Protein AF-A0A0R3PFN5-F1 (afdb_monomer_lite)

Foldseek 3Di:
DPPDVLVVLCPPPPRCNHVVNVVVVLVVLLVVCPDPVNCVPVVSVVSNVVVVVPVVVVVD

Secondary structure (DSSP, 8-state):
----HHHHHHH-TTSTTSHHHHHHHHHHHHHHTTSHHHHTSHHHHHHHHHHHHHHHTS--

Radius of gyration: 14.88 Å; chains: 1; bounding box: 41×27×34 Å

Sequence (60 aa):
MVESGLVGHLLDPRSPLNIESLLDAITALLIDCKIPSLMRIKSIDSFITRCKFKIRCSLY

Structure (mmCIF, N/CA/C/O backbone):
data_AF-A0A0R3PFN5-F1
#
_entry.id   AF-A0A0R3PFN5-F1
#
loop_
_atom_site.group_PDB
_atom_site.id
_atom_site.type_symbol
_atom_site.label_atom_id
_atom_site.label_alt_id
_atom_site.label_comp_id
_atom_site.label_asym_id
_atom_site.label_entity_id
_atom_site.label_seq_id
_atom_site.pdbx_PDB_ins_code
_atom_site.Cartn_x
_atom_site.Cartn_y
_atom_site.Cartn_z
_atom_site.occupancy
_atom_site.B_iso_or_equiv
_atom_site.auth_seq_id
_atom_site.auth_comp_id
_atom_site.auth_asym_id
_atom_site.auth_atom_id
_atom_site.pdbx_PDB_model_num
ATOM 1 N N . MET A 1 1 ? 26.086 -6.622 -14.112 1.00 47.03 1 MET A N 1
ATOM 2 C CA . MET A 1 1 ? 25.279 -6.406 -12.894 1.00 47.03 1 MET A CA 1
ATOM 3 C C . MET A 1 1 ? 23.835 -6.581 -13.312 1.00 47.03 1 MET A C 1
ATOM 5 O O . MET A 1 1 ? 23.367 -5.783 -14.107 1.00 47.03 1 MET A O 1
ATOM 9 N N . VAL A 1 2 ? 23.184 -7.679 -12.922 1.00 53.94 2 VAL A N 1
ATOM 10 C CA . VAL A 1 2 ? 21.749 -7.846 -13.184 1.00 53.94 2 VAL A CA 1
ATOM 11 C C . VAL A 1 2 ? 21.057 -6.931 -12.186 1.00 53.94 2 VAL A C 1
ATOM 13 O O . VAL A 1 2 ? 21.008 -7.261 -11.004 1.00 53.94 2 VAL A O 1
ATOM 16 N N . GLU A 1 3 ? 20.611 -5.752 -12.620 1.00 57.66 3 GLU A N 1
ATOM 17 C CA . GLU A 1 3 ? 19.570 -5.063 -11.863 1.00 57.66 3 GLU A CA 1
ATOM 18 C C . GLU A 1 3 ? 18.419 -6.055 -11.736 1.00 57.66 3 GLU A C 1
ATOM 20 O O . GLU A 1 3 ? 17.906 -6.563 -12.735 1.00 57.66 3 GLU A O 1
ATOM 25 N N . SER A 1 4 ? 18.100 -6.426 -10.498 1.00 72.38 4 SER A N 1
ATOM 26 C CA . SER A 1 4 ? 17.006 -7.332 -10.181 1.00 72.38 4 SER A CA 1
ATOM 27 C C . SER A 1 4 ? 15.780 -6.886 -10.974 1.00 72.38 4 SER A C 1
ATOM 29 O O . SER A 1 4 ? 15.452 -5.705 -10.915 1.00 72.38 4 SER A O 1
ATOM 31 N N . GLY A 1 5 ? 15.091 -7.782 -11.692 1.00 82.25 5 GLY A N 1
ATOM 32 C CA . GLY A 1 5 ? 13.942 -7.402 -12.538 1.00 82.25 5 GLY A CA 1
ATOM 33 C C . GLY A 1 5 ? 12.894 -6.543 -11.811 1.00 82.25 5 GLY A C 1
ATOM 34 O O . GLY A 1 5 ? 12.230 -5.712 -12.420 1.00 82.25 5 GLY A O 1
ATOM 35 N N . LEU A 1 6 ? 12.831 -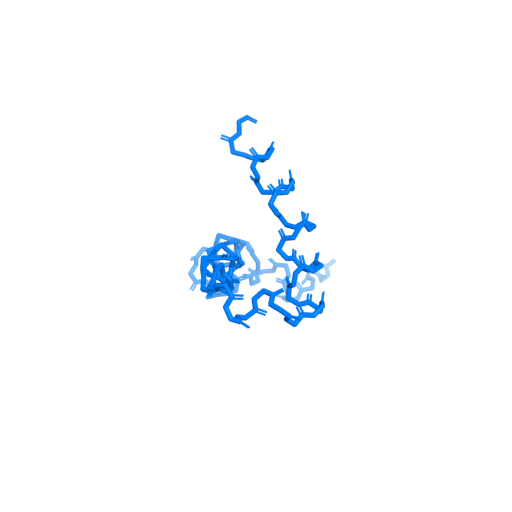6.662 -10.481 1.00 88.81 6 LEU A N 1
ATOM 36 C CA . LEU A 1 6 ? 12.076 -5.779 -9.598 1.00 88.81 6 LEU A CA 1
ATOM 37 C C . LEU A 1 6 ? 12.433 -4.289 -9.741 1.00 88.81 6 LEU A C 1
ATOM 39 O O . LEU A 1 6 ? 11.528 -3.473 -9.829 1.00 88.81 6 LEU A O 1
ATOM 43 N N . VAL A 1 7 ? 13.717 -3.921 -9.767 1.00 92.25 7 VAL A N 1
ATOM 44 C CA . VAL A 1 7 ? 14.147 -2.517 -9.886 1.00 92.25 7 VAL A CA 1
ATOM 45 C C . VAL A 1 7 ? 13.666 -1.927 -11.209 1.00 92.25 7 VAL A C 1
ATOM 47 O O . V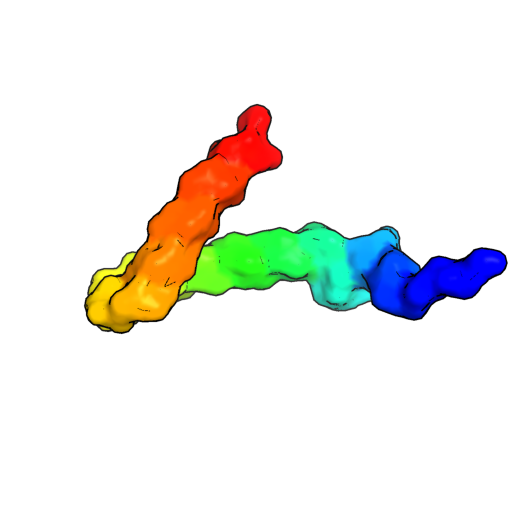AL A 1 7 ? 13.108 -0.834 -11.216 1.00 92.25 7 VAL A O 1
ATOM 50 N N . GLY A 1 8 ? 13.752 -2.699 -12.297 1.00 91.81 8 GLY A N 1
ATOM 51 C CA . GLY A 1 8 ? 13.178 -2.312 -13.587 1.00 91.81 8 GLY A CA 1
ATOM 52 C C . GLY A 1 8 ? 11.675 -2.029 -13.500 1.00 91.81 8 GLY A C 1
ATOM 53 O O . GLY A 1 8 ? 11.219 -0.999 -13.983 1.00 91.81 8 GLY A O 1
ATOM 54 N N . HIS A 1 9 ? 10.907 -2.878 -12.810 1.00 93.69 9 HIS A N 1
ATOM 55 C CA . HIS A 1 9 ? 9.470 -2.658 -12.602 1.00 93.69 9 HIS A CA 1
ATOM 56 C C . HIS A 1 9 ? 9.134 -1.478 -11.683 1.00 93.69 9 HIS A C 1
ATOM 58 O O . HIS A 1 9 ? 8.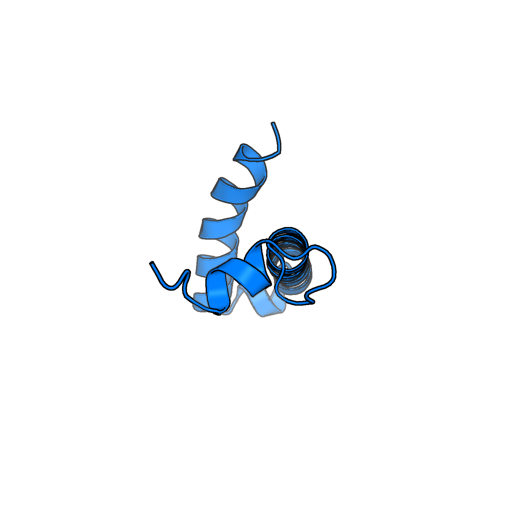061 -0.898 -11.835 1.00 93.69 9 HIS A O 1
ATOM 64 N N . LEU A 1 10 ? 10.001 -1.145 -10.726 1.00 94.75 10 LEU A N 1
ATOM 65 C CA . LEU A 1 10 ? 9.803 -0.006 -9.826 1.00 94.75 10 LEU A CA 1
ATOM 66 C C . LEU A 1 10 ? 10.066 1.329 -10.537 1.00 94.75 10 LEU A C 1
ATOM 68 O O . LEU A 1 10 ? 9.404 2.320 -10.231 1.00 94.75 10 LEU A O 1
ATOM 72 N N . LEU A 1 11 ? 11.026 1.347 -11.468 1.00 93.94 11 LEU A N 1
ATOM 73 C CA . LEU A 1 11 ? 11.448 2.545 -12.197 1.00 93.94 11 LEU A CA 1
ATOM 74 C C . LEU A 1 11 ? 10.701 2.758 -13.521 1.00 93.94 11 LEU A C 1
ATOM 76 O O . LEU A 1 11 ? 10.665 3.885 -14.008 1.00 93.94 11 LEU A O 1
ATOM 80 N N . ASP A 1 12 ? 10.111 1.715 -14.113 1.00 94.31 12 ASP A N 1
ATOM 81 C CA . ASP A 1 12 ? 9.311 1.844 -15.334 1.00 94.31 12 ASP A CA 1
ATOM 82 C C . ASP A 1 12 ? 7.971 2.544 -15.036 1.00 94.31 12 ASP A C 1
ATOM 84 O O . ASP A 1 12 ? 7.105 1.940 -14.405 1.00 94.31 12 ASP A O 1
ATOM 88 N N . PRO A 1 13 ? 7.723 3.772 -15.531 1.00 92.94 13 PRO A N 1
ATOM 89 C CA . PRO A 1 13 ? 6.482 4.499 -15.264 1.00 92.94 13 PRO A CA 1
ATOM 90 C C . PRO A 1 13 ? 5.238 3.824 -15.862 1.00 92.94 13 PRO A C 1
ATOM 92 O O . PRO A 1 13 ? 4.120 4.144 -15.472 1.00 92.94 13 PRO A O 1
ATOM 95 N N . ARG A 1 14 ? 5.394 2.882 -16.799 1.00 94.56 14 ARG A N 1
ATOM 96 C CA . ARG A 1 14 ? 4.274 2.112 -17.366 1.00 94.56 14 ARG A CA 1
ATOM 97 C C . ARG A 1 14 ? 3.959 0.855 -16.565 1.00 94.56 14 ARG A C 1
ATOM 99 O O . ARG A 1 14 ? 2.910 0.246 -16.772 1.00 94.56 14 ARG A O 1
ATOM 106 N N . SER A 1 15 ? 4.856 0.459 -15.668 1.00 94.56 15 SER A N 1
ATOM 107 C CA . SER A 1 15 ? 4.638 -0.664 -14.772 1.00 94.56 15 SER A CA 1
ATOM 108 C C . SER A 1 15 ? 3.551 -0.304 -13.756 1.00 94.56 15 SER A C 1
ATOM 110 O O . SER A 1 15 ? 3.655 0.730 -13.099 1.00 94.56 15 SER A O 1
ATOM 112 N N . PRO A 1 16 ? 2.547 -1.167 -13.531 1.00 92.88 16 PRO A N 1
ATOM 113 C CA . PRO A 1 16 ? 1.567 -0.956 -12.464 1.00 92.88 16 PRO A CA 1
ATOM 114 C C . PRO A 1 16 ? 2.188 -1.070 -11.061 1.00 92.88 16 PRO A C 1
ATOM 116 O O . PRO A 1 16 ? 1.553 -0.727 -10.070 1.00 92.88 16 PRO A O 1
ATOM 119 N N . LEU A 1 17 ? 3.420 -1.583 -10.971 1.00 94.62 17 LEU A N 1
ATOM 120 C CA . LEU A 1 17 ? 4.203 -1.681 -9.740 1.00 94.62 17 LEU A CA 1
ATOM 121 C C . LEU A 1 17 ? 5.217 -0.541 -9.601 1.00 94.62 17 LEU A C 1
ATOM 123 O O . LEU A 1 17 ? 6.099 -0.630 -8.750 1.00 94.62 17 LEU A O 1
ATOM 127 N N . ASN A 1 18 ? 5.132 0.502 -10.430 1.00 94.94 18 ASN A N 1
ATOM 128 C CA . ASN A 1 18 ? 6.018 1.650 -10.299 1.00 94.94 18 ASN A CA 1
ATOM 129 C C . ASN A 1 18 ? 5.852 2.327 -8.924 1.00 94.94 18 ASN A C 1
ATOM 131 O O . ASN A 1 18 ? 4.836 2.162 -8.240 1.00 94.94 18 ASN A O 1
ATOM 135 N N . ILE A 1 19 ? 6.864 3.090 -8.510 1.00 93.88 19 ILE A N 1
ATOM 136 C CA . ILE A 1 19 ? 6.892 3.713 -7.177 1.00 93.88 19 ILE A CA 1
ATOM 137 C C . ILE A 1 19 ? 5.657 4.593 -6.920 1.00 93.88 19 ILE A C 1
ATOM 139 O O . ILE A 1 19 ? 5.108 4.545 -5.820 1.00 93.88 19 ILE A O 1
ATOM 143 N N . GLU A 1 20 ? 5.191 5.350 -7.914 1.00 93.69 20 GLU A N 1
ATOM 144 C CA . GLU A 1 20 ? 4.017 6.226 -7.779 1.00 93.69 20 GLU A CA 1
ATOM 145 C C . GLU A 1 20 ? 2.741 5.419 -7.512 1.00 93.69 20 GLU A C 1
ATOM 147 O O . GLU A 1 20 ? 2.020 5.692 -6.556 1.00 93.69 20 GLU A O 1
ATOM 152 N N . SER A 1 21 ? 2.527 4.341 -8.263 1.00 95.44 21 SER A N 1
ATOM 153 C CA . SER A 1 21 ? 1.371 3.449 -8.119 1.00 95.44 21 SER A CA 1
ATOM 154 C C . SER A 1 21 ? 1.356 2.761 -6.751 1.00 95.44 21 SER A C 1
ATOM 156 O O . SER A 1 21 ? 0.299 2.576 -6.145 1.00 95.44 21 SER A O 1
ATOM 158 N N . LEU A 1 22 ? 2.530 2.404 -6.220 1.00 94.31 22 LEU A N 1
ATOM 159 C CA . LEU A 1 22 ? 2.654 1.851 -4.870 1.00 94.31 22 LEU A CA 1
ATOM 160 C C . LEU A 1 22 ? 2.329 2.893 -3.788 1.00 94.31 22 LEU A C 1
ATOM 162 O O . LEU A 1 22 ? 1.675 2.562 -2.795 1.00 94.31 22 LEU A O 1
ATOM 166 N N . LEU A 1 23 ? 2.759 4.146 -3.969 1.00 92.38 23 LEU A N 1
ATOM 167 C CA . LEU A 1 23 ? 2.420 5.248 -3.063 1.00 92.38 23 LEU A CA 1
ATOM 168 C C . LEU A 1 23 ? 0.919 5.561 -3.095 1.00 92.38 23 LEU A C 1
ATOM 170 O O . LEU A 1 23 ? 0.315 5.748 -2.032 1.00 92.38 23 LEU A O 1
ATOM 174 N N . ASP A 1 24 ? 0.305 5.540 -4.276 1.00 92.19 24 ASP A N 1
ATOM 175 C CA . ASP A 1 24 ? -1.136 5.714 -4.454 1.00 92.19 24 ASP A CA 1
ATOM 176 C C . ASP A 1 24 ? -1.919 4.596 -3.765 1.00 92.19 24 ASP A C 1
ATOM 178 O O . ASP A 1 24 ? -2.854 4.872 -3.011 1.00 92.19 24 ASP A O 1
ATOM 182 N N . ALA A 1 25 ? -1.498 3.338 -3.924 1.00 94.19 25 ALA A N 1
ATOM 183 C CA . ALA A 1 25 ? -2.137 2.198 -3.272 1.00 94.19 25 ALA A CA 1
ATOM 184 C C . ALA A 1 25 ? -2.091 2.303 -1.737 1.00 94.19 25 ALA A C 1
ATOM 186 O O . ALA A 1 25 ? -3.096 2.069 -1.060 1.00 94.19 25 ALA A O 1
ATOM 187 N N . ILE A 1 26 ? -0.946 2.696 -1.166 1.00 92.44 26 ILE A N 1
ATOM 188 C CA . ILE A 1 26 ? -0.821 2.913 0.284 1.00 92.44 26 ILE A CA 1
ATOM 189 C C . ILE A 1 26 ? -1.709 4.081 0.730 1.00 92.44 26 ILE A C 1
ATOM 191 O O . ILE A 1 26 ? -2.356 4.001 1.777 1.00 92.44 26 ILE A O 1
ATOM 195 N N . THR A 1 27 ? -1.763 5.156 -0.054 1.00 90.38 27 THR A N 1
ATOM 196 C CA . THR A 1 27 ? -2.588 6.331 0.247 1.00 90.38 27 THR A CA 1
ATOM 197 C C . THR A 1 27 ? -4.076 5.988 0.229 1.00 90.38 27 THR A C 1
ATOM 199 O O . THR A 1 27 ? -4.781 6.318 1.186 1.00 90.38 27 THR A O 1
ATOM 202 N N . ALA A 1 28 ? -4.538 5.264 -0.791 1.00 91.62 28 ALA A N 1
ATOM 203 C CA . ALA A 1 28 ? -5.908 4.772 -0.895 1.00 91.62 28 ALA A CA 1
ATOM 204 C C . ALA A 1 28 ? -6.269 3.875 0.298 1.00 91.62 28 ALA A C 1
ATOM 206 O O . ALA A 1 28 ? -7.257 4.128 0.988 1.00 91.62 28 ALA A O 1
ATOM 207 N N . LEU A 1 29 ? -5.399 2.923 0.654 1.00 91.88 29 LEU A N 1
ATOM 208 C CA . LEU A 1 29 ? -5.617 2.039 1.802 1.00 91.88 29 LEU A CA 1
ATOM 209 C C . LEU A 1 29 ? -5.764 2.812 3.125 1.00 91.88 29 LEU A C 1
ATOM 211 O O . LEU A 1 29 ? -6.575 2.450 3.979 1.00 91.88 29 LEU A O 1
ATOM 215 N N . LEU A 1 30 ? -5.004 3.897 3.313 1.00 90.38 30 LEU A N 1
ATOM 216 C CA . LEU A 1 30 ? -5.140 4.759 4.491 1.00 90.38 30 LEU A CA 1
ATOM 217 C C . LEU A 1 30 ? -6.433 5.565 4.508 1.00 90.38 30 LEU A C 1
ATOM 219 O O . LEU A 1 30 ? -6.880 5.940 5.592 1.00 90.38 30 LEU A O 1
ATOM 223 N N . ILE A 1 31 ? -6.990 5.897 3.348 1.00 88.75 31 ILE A N 1
ATOM 224 C CA . ILE A 1 31 ? -8.286 6.566 3.244 1.00 88.75 31 ILE A CA 1
ATOM 225 C C . ILE A 1 31 ? -9.384 5.572 3.626 1.00 88.75 31 ILE A C 1
ATOM 227 O O . ILE A 1 31 ? -10.154 5.854 4.544 1.00 88.75 31 ILE A O 1
ATOM 231 N N . ASP A 1 32 ? -9.371 4.383 3.029 1.00 90.00 32 ASP A N 1
ATOM 232 C CA . ASP A 1 32 ? -10.387 3.350 3.252 1.00 90.00 32 ASP A CA 1
ATOM 233 C C . ASP A 1 32 ? -10.406 2.848 4.703 1.00 90.00 32 ASP A C 1
ATOM 235 O O . ASP A 1 32 ? -11.461 2.611 5.291 1.00 90.00 32 ASP A O 1
ATOM 239 N N . CYS A 1 33 ? -9.239 2.752 5.344 1.00 90.94 33 CYS A N 1
ATOM 240 C CA . CYS A 1 33 ? -9.125 2.280 6.725 1.00 90.94 33 CYS A CA 1
ATOM 241 C C . CYS A 1 33 ? -9.483 3.334 7.796 1.00 90.94 33 CYS A C 1
ATOM 243 O O . CYS A 1 33 ? -9.459 3.015 8.985 1.00 90.94 33 CYS A O 1
ATOM 245 N N . LYS A 1 34 ? -9.825 4.580 7.425 1.00 84.81 34 LYS A N 1
ATOM 246 C CA . LYS A 1 34 ? -10.250 5.635 8.379 1.00 84.81 34 LYS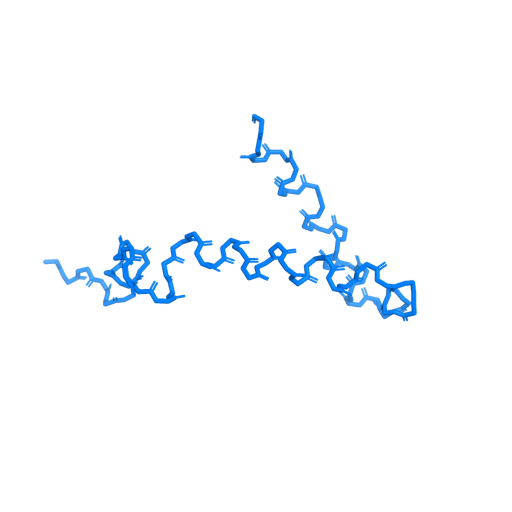 A CA 1
ATOM 247 C C . LYS A 1 34 ? -11.713 5.523 8.818 1.00 84.81 34 LYS A C 1
ATOM 249 O O . LYS A 1 34 ? -12.204 6.397 9.531 1.00 84.81 34 LYS A O 1
ATOM 254 N N . ILE A 1 35 ? -12.414 4.462 8.429 1.00 91.44 35 ILE A N 1
ATOM 255 C CA . ILE A 1 35 ? -13.780 4.204 8.887 1.00 91.44 35 ILE A CA 1
ATOM 256 C C . ILE A 1 35 ? -13.736 3.802 10.379 1.00 91.44 35 ILE A C 1
ATOM 258 O O . ILE A 1 35 ? -13.029 2.849 10.725 1.00 91.44 35 ILE A O 1
ATOM 262 N N . PRO A 1 36 ? -14.498 4.460 11.281 1.00 88.00 36 PRO A N 1
ATOM 263 C CA . PRO A 1 36 ? -14.406 4.225 12.728 1.00 88.00 36 PRO A CA 1
ATOM 264 C C . PRO A 1 36 ? -14.588 2.763 13.146 1.00 88.00 36 PRO A C 1
ATOM 266 O O . PRO A 1 36 ? -13.932 2.283 14.068 1.00 88.00 36 PRO A O 1
ATOM 269 N N . SER A 1 37 ? -15.457 2.024 12.454 1.00 92.50 37 SER A N 1
ATOM 270 C CA . SER A 1 37 ? -15.695 0.604 12.713 1.00 92.50 37 SER A CA 1
ATOM 271 C C . SER A 1 37 ? -14.482 -0.274 12.389 1.00 92.50 37 SER A C 1
ATOM 273 O O . SER A 1 37 ? -14.250 -1.228 13.134 1.00 92.50 37 SER A O 1
AT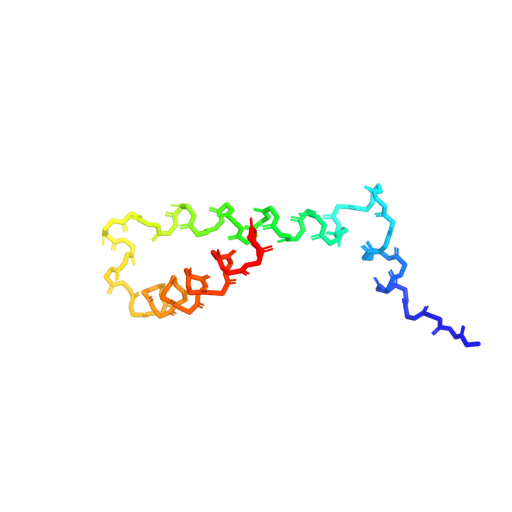OM 275 N N . LEU A 1 38 ? -13.697 0.064 11.358 1.00 91.50 38 LEU A N 1
ATOM 276 C CA . LEU A 1 38 ? -12.449 -0.621 10.997 1.00 91.50 38 LEU A CA 1
ATOM 277 C C . LEU A 1 38 ? -11.311 -0.274 11.960 1.00 91.50 38 LEU A C 1
ATOM 279 O O . LEU A 1 38 ? -10.557 -1.157 12.360 1.00 91.50 38 LEU A O 1
ATOM 283 N N . MET A 1 39 ? -11.234 0.979 12.415 1.00 90.19 39 MET A N 1
ATOM 284 C CA . MET A 1 39 ? -10.223 1.417 13.388 1.00 90.19 39 MET A CA 1
ATOM 285 C C . MET A 1 39 ? -10.349 0.739 14.762 1.00 90.19 39 MET A C 1
ATOM 287 O O . MET A 1 39 ? -9.419 0.783 15.557 1.00 90.19 39 MET A O 1
ATOM 291 N N . ARG A 1 40 ? -11.457 0.050 15.059 1.00 94.00 40 ARG A N 1
ATOM 292 C CA . ARG A 1 40 ? -11.548 -0.797 16.265 1.00 94.00 40 ARG A CA 1
ATOM 293 C C . ARG A 1 40 ? -10.655 -2.040 16.189 1.00 94.00 40 ARG A C 1
ATOM 295 O O . ARG A 1 40 ? -10.354 -2.642 17.219 1.00 94.00 40 ARG A O 1
ATOM 302 N N . ILE A 1 41 ? -10.232 -2.440 14.990 1.00 96.06 41 ILE A N 1
ATOM 303 C CA . ILE A 1 41 ? -9.303 -3.550 14.789 1.00 96.06 41 ILE A CA 1
ATOM 304 C C . ILE A 1 41 ? -7.887 -3.044 15.091 1.00 96.06 41 ILE A C 1
ATOM 306 O O . ILE A 1 41 ? -7.348 -2.210 14.365 1.00 96.06 41 ILE A O 1
ATOM 310 N N . LYS A 1 42 ? -7.257 -3.584 16.146 1.00 94.88 42 LYS A N 1
ATOM 311 C CA . LYS A 1 42 ? -5.945 -3.125 16.650 1.00 94.88 42 LYS A CA 1
ATOM 312 C C . LYS A 1 42 ? -4.856 -3.055 15.576 1.00 94.88 42 LYS A C 1
ATOM 314 O O . LYS A 1 42 ? -4.032 -2.143 15.599 1.00 94.88 42 LYS A O 1
ATOM 319 N N . SER A 1 43 ? -4.831 -4.011 14.648 1.00 94.69 43 SER A N 1
ATOM 320 C CA . SER A 1 43 ? -3.854 -4.031 13.553 1.00 94.69 43 SER A CA 1
ATOM 321 C C . SER A 1 43 ? -4.064 -2.881 12.564 1.00 94.69 43 SER A C 1
ATOM 323 O O . SER A 1 43 ? -3.082 -2.289 12.120 1.00 94.69 43 SER A O 1
ATOM 325 N N . ILE A 1 44 ? -5.320 -2.526 12.270 1.00 93.75 44 ILE A N 1
ATOM 326 C CA . ILE A 1 44 ? -5.674 -1.401 11.393 1.00 93.75 44 ILE A CA 1
ATOM 327 C C . ILE A 1 44 ? -5.324 -0.080 12.073 1.00 93.75 44 ILE A C 1
ATOM 329 O O . ILE A 1 44 ? -4.650 0.751 11.472 1.00 93.75 44 ILE A O 1
ATOM 333 N N . ASP A 1 45 ? -5.700 0.095 13.339 1.00 93.12 45 ASP A N 1
ATOM 334 C CA . ASP A 1 45 ? -5.350 1.296 14.106 1.00 93.12 45 ASP A CA 1
ATOM 335 C C . ASP A 1 45 ? -3.829 1.513 14.188 1.00 93.12 45 ASP A C 1
ATOM 337 O O . ASP A 1 45 ? -3.320 2.600 13.897 1.00 93.12 45 ASP A O 1
ATOM 341 N N . SER A 1 46 ? -3.083 0.439 14.468 1.00 92.25 46 SER A N 1
ATOM 342 C CA . SER A 1 46 ? -1.616 0.463 14.499 1.00 92.25 46 SER A CA 1
ATOM 343 C C . SER A 1 46 ? -1.016 0.828 13.136 1.00 92.25 46 SER A C 1
ATOM 345 O O . SER A 1 46 ? -0.065 1.611 13.060 1.00 92.25 46 SER A O 1
ATOM 347 N N . PHE A 1 47 ? -1.567 0.280 12.047 1.00 91.25 47 PHE A N 1
ATOM 348 C CA . PHE A 1 47 ? -1.147 0.602 10.683 1.00 91.25 47 PHE A CA 1
ATOM 349 C C . PHE A 1 47 ? -1.397 2.078 10.351 1.00 91.25 47 PHE A C 1
ATOM 351 O O . PHE A 1 47 ? -0.470 2.784 9.947 1.00 91.25 47 PHE A O 1
ATOM 358 N N . ILE A 1 48 ? -2.619 2.564 10.583 1.00 90.50 48 ILE A N 1
ATOM 359 C CA . ILE A 1 48 ? -3.024 3.948 10.318 1.00 90.50 48 ILE A CA 1
ATOM 360 C C . ILE A 1 48 ? -2.150 4.928 11.103 1.00 90.50 48 ILE A C 1
ATOM 362 O O . ILE A 1 48 ? -1.665 5.905 10.530 1.00 90.50 48 ILE A O 1
ATOM 366 N N . THR A 1 49 ? -1.905 4.662 12.387 1.00 88.94 49 THR A N 1
ATOM 367 C CA . THR A 1 49 ? -1.070 5.510 13.249 1.00 88.94 49 THR A CA 1
ATOM 368 C C . THR A 1 49 ? 0.368 5.596 12.735 1.00 88.94 49 THR A C 1
ATOM 370 O O . THR A 1 49 ? 0.913 6.693 12.600 1.00 88.94 49 THR A O 1
ATOM 373 N N . ARG A 1 50 ? 0.968 4.461 12.352 1.00 88.69 50 ARG A N 1
ATOM 374 C CA . ARG A 1 50 ? 2.334 4.411 11.807 1.00 88.69 50 ARG A CA 1
ATOM 375 C C . ARG A 1 50 ? 2.473 5.175 10.488 1.00 88.69 50 ARG A C 1
ATOM 377 O O . ARG A 1 50 ? 3.482 5.840 10.260 1.00 88.69 50 ARG A O 1
ATOM 384 N N . CYS A 1 51 ? 1.479 5.066 9.615 1.00 85.44 51 CYS A N 1
ATOM 385 C CA . CYS A 1 51 ? 1.536 5.643 8.277 1.00 85.44 51 CYS A CA 1
ATOM 386 C C . CYS A 1 51 ? 1.134 7.127 8.246 1.00 85.44 51 CYS A C 1
ATOM 388 O O . CYS A 1 51 ? 1.753 7.897 7.515 1.00 85.44 51 CYS A O 1
ATOM 390 N N . LYS A 1 52 ? 0.170 7.565 9.076 1.00 75.62 52 LYS A N 1
ATOM 391 C CA . LYS A 1 52 ? -0.221 8.986 9.206 1.00 75.62 52 LYS A CA 1
ATOM 392 C C . LYS A 1 52 ? 0.965 9.888 9.548 1.00 75.62 52 LYS A C 1
ATOM 394 O O . LYS A 1 52 ? 1.051 10.988 9.012 1.00 75.62 52 LYS A O 1
ATOM 399 N N . PHE A 1 53 ? 1.864 9.426 10.417 1.00 63.38 53 PHE A N 1
ATOM 400 C CA . PHE A 1 53 ? 3.055 10.184 10.796 1.00 63.38 53 PHE A CA 1
ATOM 401 C C . PHE A 1 53 ? 4.065 10.291 9.644 1.00 63.38 53 PHE A C 1
ATOM 403 O O . PHE A 1 53 ? 4.642 11.346 9.424 1.00 63.38 53 PHE A O 1
ATOM 410 N N . LYS A 1 54 ? 4.252 9.212 8.875 1.00 63.88 54 LYS A N 1
ATOM 411 C CA . LYS A 1 54 ? 5.304 9.141 7.852 1.00 63.88 54 LYS A CA 1
ATOM 412 C C . LYS A 1 54 ? 4.922 9.775 6.517 1.00 63.88 54 LYS A C 1
ATOM 414 O O . LYS A 1 54 ? 5.743 10.466 5.931 1.00 63.88 54 LYS A O 1
ATOM 419 N N . ILE A 1 55 ? 3.691 9.579 6.045 1.00 64.31 55 ILE A N 1
ATOM 420 C CA . ILE A 1 55 ? 3.289 10.080 4.719 1.00 64.31 55 ILE A CA 1
ATOM 421 C C . ILE A 1 55 ? 3.072 11.594 4.741 1.00 64.31 55 ILE A C 1
ATOM 423 O O . ILE A 1 55 ? 3.388 12.284 3.778 1.00 64.31 55 ILE A O 1
ATOM 427 N N . ARG A 1 56 ? 2.620 12.146 5.871 1.00 56.75 56 ARG A N 1
ATOM 428 C CA . ARG A 1 56 ? 2.401 13.590 6.008 1.00 56.75 56 ARG A CA 1
ATOM 429 C C . ARG A 1 56 ? 3.705 14.403 6.066 1.00 56.75 56 ARG A C 1
ATOM 431 O O . ARG A 1 56 ? 3.677 15.577 5.728 1.00 56.75 56 ARG A O 1
ATOM 438 N N . CYS A 1 57 ? 4.825 13.783 6.445 1.00 47.75 57 CYS A N 1
ATOM 439 C CA . CYS A 1 57 ? 6.156 14.405 6.455 1.00 47.75 57 CYS A CA 1
ATOM 440 C C . CYS A 1 57 ? 6.914 14.290 5.122 1.00 47.75 57 CYS A C 1
ATOM 442 O O . CYS A 1 57 ? 7.973 14.884 5.007 1.00 47.75 57 CYS A O 1
ATOM 444 N N . SER A 1 58 ? 6.416 13.525 4.143 1.00 48.97 58 SER A N 1
ATOM 445 C CA . SER A 1 58 ? 7.096 13.340 2.848 1.00 48.97 58 SER A CA 1
ATOM 446 C C . SER A 1 58 ? 6.512 14.203 1.722 1.00 48.97 58 SER A C 1
ATOM 448 O O . SER A 1 58 ? 7.019 14.164 0.606 1.00 48.97 58 SER A O 1
ATOM 450 N N . LEU A 1 59 ? 5.434 14.942 2.008 1.00 49.84 59 LEU A N 1
ATOM 451 C CA . LEU A 1 59 ? 4.725 15.841 1.086 1.00 49.84 59 LEU A CA 1
ATOM 452 C C . LEU A 1 59 ? 4.990 17.335 1.385 1.00 49.84 59 LEU A C 1
ATOM 454 O O . LEU A 1 59 ? 4.319 18.189 0.810 1.00 49.84 59 LEU A O 1
ATOM 458 N N . TYR A 1 60 ? 5.944 17.638 2.275 1.00 40.41 60 TYR A N 1
ATOM 459 C CA . TYR A 1 60 ? 6.437 18.985 2.592 1.00 40.41 60 TYR A CA 1
ATOM 460 C C . TYR A 1 60 ? 7.962 19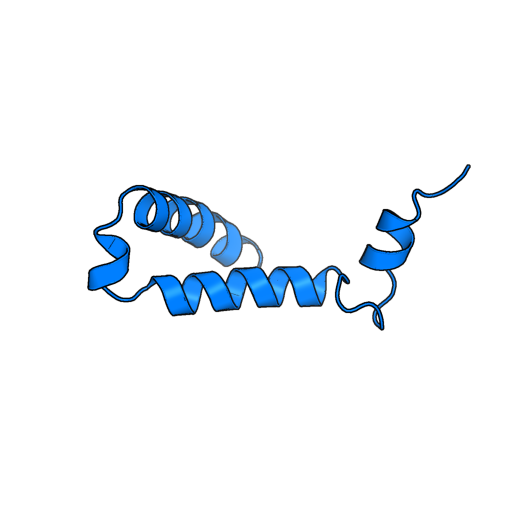.003 2.607 1.00 40.41 60 TYR A C 1
ATOM 462 O O . TYR A 1 60 ? 8.537 18.034 3.153 1.00 40.41 60 TYR A O 1
#

pLDDT: mean 84.38, std 15.31, range [40.41, 96.06]

Organism: Angiostrongylus costaricensis (NCBI:txid334426)